Protein AF-A0A2T2TRX6-F1 (afdb_monomer)

Nearest PDB structures (foldseek):
  2g8s-assembly2_B  TM=8.940E-01  e=2.082E-10  Escherichia coli K-12
  7cdy-assembly1_A  TM=8.853E-01  e=1.440E-10  Serratia sp. FS14
  7cgz-assembly1_B  TM=8.695E-01  e=1.315E-09  Serratia sp. FS14
  7cdy-assembly2_B  TM=8.456E-01  e=1.631E-08  Serratia sp. FS14
  7cgz-assembly1_A  TM=8.032E-01  e=1.792E-05  Serratia sp. FS14

Sequence (125 aa):
MTDRPRRLLAGALWVAEFGPLGGDELNQPEAGRNYGWPVVSWGQDYDGENIPDPPTHPRLADAAIHWTLVVSPSGMTFYTGDRFPEWQGSVLISSLSDQVLVRVPIDGEDATEQERIPMEEEQSR

Mean predicted aligned error: 6.15 Å

Solvent-accessible surface area (backbone atoms only — not comparable to full-atom values): 7474 Å² total; per-residue (Å²): 135,83,83,69,75,77,73,73,75,84,77,73,59,70,47,66,41,71,38,68,55,14,18,18,33,37,34,68,76,56,93,95,65,48,70,38,74,86,74,22,34,70,20,34,45,87,88,67,51,85,43,48,47,52,85,82,44,80,86,42,48,78,61,41,34,70,30,70,66,65,44,47,51,65,61,69,45,73,41,80,60,81,88,49,67,89,45,56,54,15,38,39,32,36,21,67,75,74,46,22,40,37,34,28,48,53,58,88,75,45,45,48,86,73,50,77,43,69,72,61,79,83,74,85,126

Structure (mmCIF, N/CA/C/O backbone):
data_AF-A0A2T2TRX6-F1
#
_entry.id   AF-A0A2T2TRX6-F1
#
loop_
_atom_site.group_PDB
_atom_site.id
_atom_site.type_symbol
_atom_site.label_atom_id
_atom_site.label_alt_id
_atom_site.label_comp_id
_atom_site.label_asym_id
_atom_site.label_entity_id
_atom_site.label_seq_id
_atom_site.pdbx_PDB_ins_code
_atom_site.Cartn_x
_atom_site.Cartn_y
_atom_site.Cartn_z
_atom_site.occupancy
_atom_site.B_iso_or_equiv
_atom_site.auth_seq_id
_atom_site.auth_comp_id
_atom_site.auth_asym_id
_atom_site.auth_atom_id
_atom_site.pdbx_PDB_model_num
ATOM 1 N N . MET A 1 1 ? -29.103 17.106 0.693 1.00 38.81 1 MET A N 1
ATOM 2 C CA . MET A 1 1 ? -27.682 16.717 0.762 1.00 38.81 1 MET A CA 1
ATOM 3 C C . MET A 1 1 ? -27.687 15.210 0.922 1.00 38.81 1 MET A C 1
ATOM 5 O O . MET A 1 1 ? -28.028 14.723 1.986 1.00 38.81 1 MET A O 1
ATOM 9 N N . THR A 1 2 ? -27.605 14.494 -0.196 1.00 36.66 2 THR A N 1
ATOM 10 C CA . THR A 1 2 ? -27.903 13.058 -0.279 1.00 36.66 2 THR A CA 1
ATOM 11 C C . THR A 1 2 ? -26.780 12.246 0.342 1.00 36.66 2 THR A C 1
ATOM 13 O O . THR A 1 2 ? -25.668 12.248 -0.182 1.00 36.66 2 THR A O 1
ATOM 16 N N . ASP A 1 3 ? -27.111 11.556 1.428 1.00 41.94 3 ASP A N 1
ATOM 17 C CA . ASP A 1 3 ? -26.366 10.432 1.980 1.00 41.94 3 ASP A CA 1
ATOM 18 C C . ASP A 1 3 ? -26.280 9.353 0.890 1.00 41.94 3 ASP A C 1
ATOM 20 O O . ASP A 1 3 ? -27.259 8.663 0.592 1.00 41.94 3 ASP A O 1
ATOM 24 N N . ARG A 1 4 ? -25.149 9.297 0.174 1.00 43.81 4 ARG A N 1
ATOM 25 C CA . ARG A 1 4 ? -24.849 8.116 -0.634 1.00 43.81 4 ARG A CA 1
ATOM 26 C C . ARG A 1 4 ? -24.504 7.034 0.381 1.00 43.81 4 ARG A C 1
ATOM 28 O O . ARG A 1 4 ? -23.596 7.275 1.173 1.00 43.81 4 ARG A O 1
ATOM 35 N N . PRO A 1 5 ? -25.182 5.875 0.381 1.00 40.31 5 PRO A N 1
ATOM 36 C CA . PRO A 1 5 ? -24.806 4.805 1.286 1.00 40.31 5 PRO A CA 1
ATOM 37 C C . PRO A 1 5 ? -23.327 4.514 1.045 1.00 40.31 5 PRO A C 1
ATOM 39 O O . PRO A 1 5 ? -22.957 4.186 -0.086 1.00 40.31 5 PRO A O 1
ATOM 42 N N . ARG A 1 6 ? -22.488 4.688 2.081 1.00 50.84 6 ARG A N 1
ATOM 43 C CA . ARG A 1 6 ? -21.117 4.167 2.081 1.00 50.84 6 ARG A CA 1
ATOM 44 C C . ARG A 1 6 ? -21.250 2.735 1.610 1.00 50.84 6 ARG A C 1
ATOM 46 O O . ARG A 1 6 ? -21.899 1.926 2.277 1.00 50.84 6 ARG A O 1
ATOM 53 N N . ARG A 1 7 ? -20.744 2.450 0.414 1.00 48.59 7 ARG A N 1
ATOM 54 C CA . ARG A 1 7 ? -20.731 1.107 -0.141 1.00 48.59 7 ARG A CA 1
ATOM 55 C C . ARG A 1 7 ? -19.736 0.346 0.721 1.00 48.59 7 ARG A C 1
ATOM 57 O O . ARG A 1 7 ? -18.563 0.277 0.395 1.00 48.59 7 ARG A O 1
ATOM 64 N N . LEU A 1 8 ? -20.191 -0.123 1.881 1.00 49.03 8 LEU A N 1
ATOM 65 C CA . LEU A 1 8 ? -19.450 -1.031 2.735 1.00 49.03 8 LEU A CA 1
ATOM 66 C C . LEU A 1 8 ? -19.052 -2.201 1.838 1.00 49.03 8 LEU A C 1
ATOM 68 O O . LEU A 1 8 ? -19.939 -2.952 1.449 1.00 49.03 8 LEU A O 1
ATOM 72 N N . LEU A 1 9 ? -17.784 -2.231 1.410 1.00 54.03 9 LEU A N 1
ATOM 73 C CA . LEU A 1 9 ? -16.845 -3.350 1.224 1.00 54.03 9 LEU A CA 1
ATOM 74 C C . LEU A 1 9 ? -17.394 -4.761 0.912 1.00 54.03 9 LEU A C 1
ATOM 76 O O . LEU A 1 9 ? -16.721 -5.754 1.173 1.00 54.03 9 LEU A O 1
ATOM 80 N N . ALA A 1 10 ? -18.600 -4.912 0.375 1.00 62.56 10 ALA A N 1
ATOM 81 C CA . ALA A 1 10 ? -19.257 -6.201 0.235 1.00 62.56 10 ALA A CA 1
ATOM 82 C C . ALA A 1 10 ? -18.665 -6.956 -0.962 1.00 62.56 10 ALA A C 1
ATOM 84 O O . ALA A 1 10 ? -19.218 -6.944 -2.060 1.00 62.56 10 ALA A O 1
ATOM 85 N N . GLY A 1 11 ? -17.521 -7.603 -0.725 1.00 76.50 11 GLY A N 1
ATOM 86 C CA . GLY A 1 11 ? -16.945 -8.641 -1.578 1.00 76.50 11 GLY A CA 1
ATOM 87 C C . GLY A 1 11 ? -15.790 -8.230 -2.491 1.00 76.50 11 GLY A C 1
ATOM 88 O O . GLY A 1 11 ? -15.391 -9.049 -3.314 1.00 76.50 11 GLY A O 1
ATOM 89 N N . ALA A 1 12 ? -15.247 -7.014 -2.381 1.00 87.38 12 ALA A N 1
ATOM 90 C CA . ALA A 1 12 ? -14.053 -6.645 -3.145 1.00 87.38 12 ALA A CA 1
ATOM 91 C C . ALA A 1 12 ? -12.803 -7.319 -2.555 1.00 87.38 12 ALA A C 1
ATOM 93 O O . ALA A 1 12 ? -12.585 -7.278 -1.342 1.00 87.38 12 ALA A O 1
ATOM 94 N N . LEU A 1 13 ? -11.988 -7.934 -3.415 1.00 93.12 13 LEU A N 1
ATOM 95 C CA . LEU A 1 13 ? -10.662 -8.417 -3.043 1.00 93.12 13 LEU A CA 1
ATOM 96 C C . LEU A 1 13 ? -9.707 -7.225 -2.987 1.00 93.12 13 LEU A C 1
ATOM 98 O O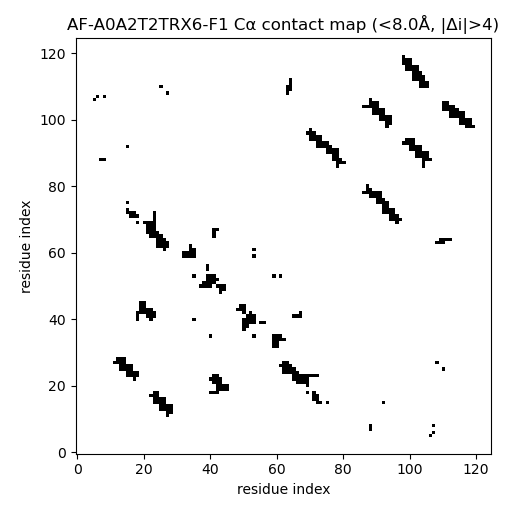 . LEU A 1 13 ? -9.700 -6.399 -3.894 1.00 93.12 13 LEU A O 1
ATOM 102 N N . TRP A 1 14 ? -8.894 -7.189 -1.941 1.00 96.06 14 TRP A N 1
ATOM 103 C CA . TRP A 1 14 ? -7.775 -6.271 -1.786 1.00 96.06 14 TRP A CA 1
ATOM 104 C C . TRP A 1 14 ? -6.505 -7.090 -1.585 1.00 96.06 14 TRP A C 1
ATOM 106 O O . TRP A 1 14 ? -6.568 -8.184 -1.015 1.00 96.06 14 TRP A O 1
ATOM 116 N N . VAL A 1 15 ? -5.372 -6.583 -2.055 1.00 97.00 15 VAL A N 1
ATOM 117 C CA . VAL A 1 15 ? -4.064 -7.236 -1.944 1.00 97.00 15 VAL A CA 1
ATOM 118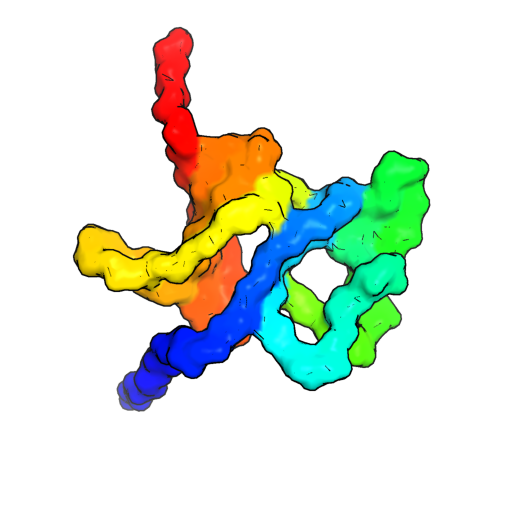 C C . VAL A 1 15 ? -3.017 -6.175 -1.651 1.00 97.00 15 VAL A C 1
ATOM 120 O O . VAL A 1 15 ? -2.953 -5.181 -2.364 1.00 97.00 15 VAL A O 1
ATOM 123 N N . ALA A 1 16 ? -2.205 -6.394 -0.621 1.00 97.38 16 ALA A N 1
ATOM 124 C CA . ALA A 1 16 ? -0.976 -5.641 -0.420 1.00 97.38 16 ALA A CA 1
ATOM 125 C C . ALA A 1 16 ? 0.200 -6.452 -0.981 1.00 97.38 16 ALA A C 1
ATOM 127 O O . ALA A 1 16 ? 0.266 -7.664 -0.754 1.00 97.38 16 ALA A O 1
ATOM 128 N N . GLU A 1 17 ? 1.104 -5.805 -1.708 1.00 96.88 17 GLU A N 1
ATOM 129 C CA . GLU A 1 17 ? 2.252 -6.452 -2.343 1.00 96.88 17 GLU A CA 1
ATOM 130 C C . GLU A 1 17 ? 3.570 -5.741 -2.043 1.00 96.88 17 GLU A C 1
ATOM 132 O O . GLU A 1 17 ? 3.617 -4.532 -1.813 1.00 96.88 17 GLU A O 1
ATOM 137 N N . PHE A 1 18 ? 4.637 -6.539 -2.022 1.00 95.94 18 PHE A N 1
ATOM 138 C CA . PHE A 1 18 ? 6.004 -6.054 -1.920 1.00 95.94 18 PHE A CA 1
ATOM 139 C C . PHE A 1 18 ? 6.473 -5.525 -3.271 1.00 95.94 18 PHE A C 1
ATOM 141 O O . PHE A 1 18 ? 6.455 -6.262 -4.258 1.00 95.94 18 PHE A O 1
ATOM 148 N N . GLY A 1 19 ? 6.977 -4.299 -3.273 1.00 94.69 19 GLY A N 1
ATOM 149 C CA . GLY A 1 19 ? 7.796 -3.771 -4.348 1.00 94.69 19 GLY A CA 1
ATOM 150 C C . GLY A 1 19 ? 9.264 -4.205 -4.221 1.00 94.69 19 GLY A C 1
ATOM 151 O O . GLY A 1 19 ? 9.636 -4.937 -3.297 1.00 94.69 19 GLY A O 1
ATOM 152 N N . PRO A 1 20 ? 10.121 -3.776 -5.163 1.00 93.62 20 PRO A N 1
ATOM 153 C CA . PRO A 1 20 ? 11.565 -3.986 -5.105 1.00 93.62 20 PRO A CA 1
ATOM 154 C C . PRO A 1 20 ? 12.237 -3.041 -4.073 1.00 93.62 20 PRO A C 1
ATOM 156 O O . PRO A 1 20 ? 11.996 -3.153 -2.868 1.00 93.62 20 PRO A O 1
ATOM 159 N N . LEU A 1 21 ? 13.124 -2.120 -4.477 1.00 92.56 21 LEU A N 1
ATOM 160 C CA . LEU A 1 21 ? 13.583 -1.037 -3.596 1.00 92.56 21 LEU A CA 1
ATOM 161 C C . LEU A 1 21 ? 12.510 0.057 -3.530 1.00 92.56 21 LEU A C 1
ATOM 163 O O . LEU A 1 21 ? 12.497 0.982 -4.347 1.00 92.56 21 LEU A O 1
ATOM 167 N N . GLY A 1 22 ? 11.617 -0.063 -2.545 1.00 93.06 22 GLY A N 1
ATOM 168 C CA . GLY A 1 22 ? 10.396 0.743 -2.468 1.00 93.06 22 GLY A CA 1
ATOM 169 C C . GLY A 1 22 ? 9.328 0.229 -3.432 1.00 93.06 22 GLY A C 1
ATOM 170 O O . GLY A 1 22 ? 9.484 -0.830 -4.034 1.00 93.06 22 GLY A O 1
ATOM 171 N N . GLY A 1 23 ? 8.248 0.990 -3.591 1.00 95.75 23 GLY A N 1
ATOM 172 C CA . GLY A 1 23 ? 7.172 0.651 -4.520 1.00 95.75 23 GLY A CA 1
ATOM 173 C C . GLY A 1 23 ? 6.251 -0.457 -4.025 1.00 95.75 23 GLY A C 1
ATOM 174 O O . GLY A 1 23 ? 5.696 -1.169 -4.848 1.00 95.75 23 GLY A O 1
ATOM 175 N N . ASP A 1 24 ? 6.105 -0.625 -2.707 1.00 97.56 24 ASP A N 1
ATOM 176 C CA . ASP A 1 24 ? 5.033 -1.471 -2.178 1.00 97.56 24 ASP A CA 1
ATOM 177 C C . ASP A 1 24 ? 3.684 -0.886 -2.590 1.00 97.56 24 ASP A C 1
ATOM 179 O O . ASP A 1 24 ? 3.539 0.338 -2.679 1.00 97.56 24 ASP A O 1
ATOM 183 N N . GLU A 1 25 ? 2.685 -1.737 -2.791 1.00 97.94 25 GLU A N 1
ATOM 184 C CA . GLU A 1 25 ? 1.379 -1.315 -3.295 1.00 97.94 25 GLU A CA 1
ATOM 185 C C . GLU A 1 25 ? 0.235 -1.936 -2.497 1.00 97.94 25 GLU A C 1
ATOM 187 O O . GLU A 1 25 ? 0.340 -3.034 -1.944 1.00 97.94 25 GLU A O 1
ATOM 192 N N . LEU A 1 26 ? -0.888 -1.222 -2.450 1.00 97.75 26 LEU A N 1
ATOM 193 C CA . LEU A 1 26 ? -2.189 -1.778 -2.114 1.00 97.75 26 LEU A CA 1
ATOM 194 C C . LEU A 1 26 ? -3.079 -1.675 -3.349 1.00 97.75 26 LEU A C 1
ATOM 196 O O . LEU A 1 26 ? -3.347 -0.592 -3.871 1.00 97.75 26 LEU A O 1
ATOM 200 N N . ASN A 1 27 ? -3.565 -2.832 -3.772 1.00 97.31 27 ASN A N 1
ATOM 201 C CA . ASN A 1 27 ? -4.296 -3.037 -5.005 1.00 97.31 27 ASN A CA 1
ATOM 202 C C . ASN A 1 27 ? -5.712 -3.544 -4.718 1.00 97.31 27 ASN A C 1
ATOM 204 O O . ASN A 1 27 ? -5.921 -4.401 -3.854 1.00 97.31 27 ASN A O 1
ATOM 208 N N . GLN A 1 28 ? -6.684 -3.069 -5.500 1.00 95.69 28 GLN A N 1
ATOM 209 C CA . GLN A 1 28 ? -8.007 -3.682 -5.62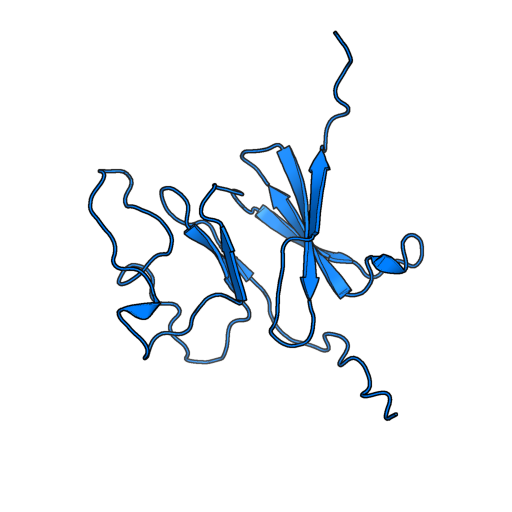0 1.00 95.69 28 GLN A CA 1
ATOM 210 C C . GLN A 1 28 ? -8.065 -4.451 -6.953 1.00 95.69 28 GLN A C 1
ATOM 212 O O . GLN A 1 28 ? -8.481 -3.883 -7.966 1.00 95.69 28 GLN A O 1
ATOM 217 N N . PRO A 1 29 ? -7.601 -5.717 -7.005 1.00 95.06 29 PRO A N 1
ATOM 218 C CA . PRO A 1 29 ? -7.499 -6.474 -8.246 1.00 95.06 29 PRO A CA 1
ATOM 219 C C . PRO A 1 29 ? -8.839 -6.654 -8.962 1.00 95.06 29 PRO A C 1
ATOM 221 O O . PRO A 1 29 ? -9.820 -7.155 -8.407 1.00 95.06 29 PRO A O 1
ATOM 224 N N . GLU A 1 30 ? -8.831 -6.336 -10.250 1.00 94.19 30 GLU A N 1
ATOM 225 C CA . GLU A 1 30 ? -9.933 -6.568 -11.176 1.00 94.19 30 GLU A CA 1
ATOM 226 C C . GLU A 1 30 ? -9.648 -7.755 -12.109 1.00 94.19 30 GLU A C 1
ATOM 228 O O . GLU A 1 30 ? -8.526 -7.976 -12.575 1.00 94.19 30 GLU A O 1
ATOM 233 N N . ALA A 1 31 ? -10.691 -8.520 -12.436 1.00 95.50 31 ALA A N 1
ATOM 234 C CA . ALA A 1 31 ? -10.559 -9.703 -13.280 1.00 95.50 31 ALA A CA 1
ATOM 235 C C . ALA A 1 31 ? -9.978 -9.362 -14.668 1.00 95.50 31 ALA A C 1
ATOM 237 O O . ALA A 1 31 ? -10.540 -8.568 -15.420 1.00 95.50 31 ALA A O 1
ATOM 238 N N . GLY A 1 32 ? -8.864 -10.011 -15.025 1.00 96.88 32 GLY A N 1
ATOM 239 C CA . GLY A 1 32 ? -8.216 -9.869 -16.334 1.00 96.88 32 GLY A CA 1
ATOM 240 C C . GLY A 1 32 ? -7.369 -8.605 -16.513 1.00 96.88 32 GLY A C 1
ATOM 241 O O . GLY A 1 32 ? -6.842 -8.391 -17.606 1.00 96.88 32 GLY A O 1
ATOM 242 N N . ARG A 1 33 ? -7.219 -7.773 -15.475 1.00 97.62 33 ARG A N 1
ATOM 243 C CA . ARG A 1 33 ? -6.337 -6.599 -15.499 1.00 97.62 33 ARG A CA 1
ATOM 244 C C . ARG A 1 33 ? -4.891 -6.998 -15.182 1.00 97.62 33 ARG A C 1
ATOM 246 O O . ARG A 1 33 ? -4.641 -8.004 -14.525 1.00 97.62 33 ARG A O 1
ATOM 253 N N . ASN A 1 34 ? -3.945 -6.218 -15.702 1.00 98.12 34 ASN A N 1
ATOM 254 C CA . ASN A 1 34 ? -2.508 -6.406 -15.501 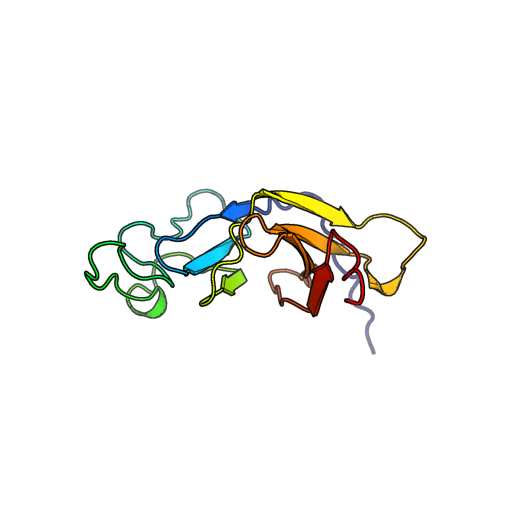1.00 98.12 34 ASN A CA 1
ATOM 255 C C . ASN A 1 34 ? -1.951 -5.187 -14.753 1.00 98.12 34 ASN A C 1
ATOM 257 O O . ASN A 1 34 ? -2.036 -4.084 -15.292 1.00 98.12 34 ASN A O 1
ATOM 261 N N . TYR A 1 35 ? -1.401 -5.411 -13.558 1.00 97.88 35 TYR A N 1
ATOM 262 C CA . TYR A 1 35 ? -0.849 -4.390 -12.651 1.00 97.88 35 TYR A CA 1
ATOM 263 C C . TYR A 1 35 ? 0.630 -4.080 -12.923 1.00 97.88 35 TYR A C 1
ATOM 265 O O . TYR A 1 35 ? 1.219 -3.196 -12.326 1.00 97.88 35 TYR A O 1
ATOM 273 N N . GLY A 1 36 ? 1.221 -4.748 -13.914 1.00 97.81 36 GLY A N 1
ATOM 274 C CA . GLY A 1 36 ? 2.359 -4.207 -14.640 1.00 97.81 36 GLY A CA 1
ATOM 275 C C . GLY A 1 36 ? 3.725 -4.766 -14.283 1.00 97.81 36 GLY A C 1
ATOM 276 O O . GLY A 1 36 ? 4.583 -4.757 -15.164 1.00 97.81 36 GLY A O 1
ATOM 277 N N . TRP A 1 37 ? 3.931 -5.329 -13.093 1.00 96.81 37 TRP A N 1
ATOM 278 C CA . TRP A 1 37 ? 5.207 -5.964 -12.749 1.00 96.81 37 TRP A CA 1
ATOM 279 C C . TRP A 1 37 ? 5.610 -7.069 -13.759 1.00 96.81 37 TRP A C 1
ATOM 281 O O . TRP A 1 37 ? 4.764 -7.892 -14.133 1.00 96.81 37 TRP A O 1
ATOM 291 N N . PRO A 1 38 ? 6.883 -7.152 -14.211 1.00 95.50 38 PRO A N 1
ATOM 292 C CA . PRO A 1 38 ? 8.017 -6.257 -13.930 1.00 95.50 38 PRO A CA 1
ATOM 293 C C . PRO A 1 38 ? 8.222 -5.145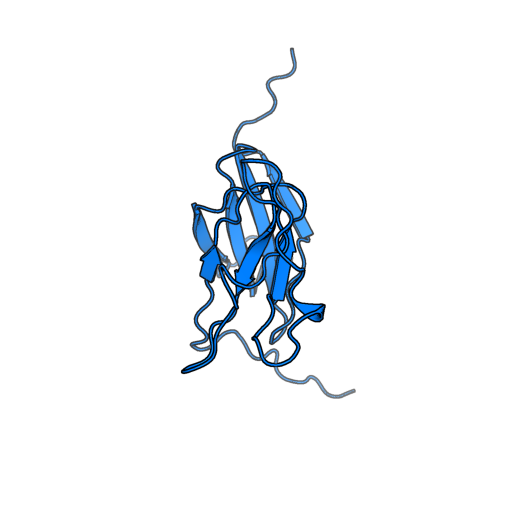 -14.980 1.00 95.50 38 PRO A C 1
ATOM 295 O O . PRO A 1 38 ? 9.286 -4.542 -15.043 1.00 95.50 38 PRO A O 1
ATOM 298 N N . VAL A 1 39 ? 7.252 -4.898 -15.866 1.00 97.19 39 VAL A N 1
ATOM 299 C CA . VAL A 1 39 ? 7.356 -3.875 -16.927 1.00 97.19 39 VAL A CA 1
ATOM 300 C C . VAL A 1 39 ? 7.327 -2.458 -16.351 1.00 97.19 39 VAL A C 1
ATOM 302 O O . VAL A 1 39 ? 7.983 -1.570 -16.894 1.00 97.19 39 VAL A O 1
ATOM 305 N N . VAL A 1 40 ? 6.569 -2.258 -15.271 1.00 97.50 40 VAL A N 1
ATOM 306 C CA . VAL A 1 40 ? 6.536 -1.023 -14.478 1.00 97.50 40 VAL A CA 1
ATOM 307 C C . VAL A 1 40 ? 6.596 -1.338 -12.987 1.00 97.50 40 VAL A C 1
ATOM 309 O O . VAL A 1 40 ? 6.230 -2.441 -12.578 1.00 97.50 40 VAL A O 1
ATOM 312 N N . SER A 1 41 ? 7.060 -0.373 -12.196 1.00 96.75 41 SER A N 1
ATOM 313 C CA . SER A 1 41 ? 7.076 -0.417 -10.732 1.00 96.75 41 SER A CA 1
ATOM 314 C C . SER A 1 41 ? 7.149 1.003 -10.176 1.00 96.75 41 SER A C 1
ATOM 316 O O . SER A 1 41 ? 7.760 1.870 -10.796 1.00 96.75 41 SER A O 1
ATOM 318 N N . TRP A 1 42 ? 6.569 1.239 -8.999 1.00 95.81 42 TRP A N 1
ATOM 319 C CA . TRP A 1 42 ? 6.806 2.462 -8.220 1.00 95.81 42 TRP A CA 1
ATOM 320 C C . TRP A 1 42 ? 8.137 2.439 -7.439 1.00 95.81 42 TRP A C 1
ATOM 322 O O . TRP A 1 42 ? 8.469 3.404 -6.745 1.00 95.81 42 TRP A O 1
ATOM 332 N N . GLY A 1 43 ? 8.880 1.330 -7.511 1.00 94.19 43 GLY A N 1
ATOM 333 C CA . GLY A 1 43 ? 10.193 1.129 -6.899 1.00 94.19 43 GLY A CA 1
ATOM 334 C C . GLY A 1 43 ? 11.317 0.979 -7.927 1.00 94.19 43 GLY A C 1
ATOM 335 O O . GLY A 1 43 ? 11.091 0.936 -9.134 1.00 94.19 43 GLY A O 1
ATOM 336 N N . GLN A 1 44 ? 12.552 0.874 -7.437 1.00 92.81 44 GLN A N 1
ATOM 337 C CA . GLN A 1 44 ? 13.752 0.661 -8.264 1.00 92.81 44 GLN A CA 1
ATOM 338 C C . GLN A 1 44 ? 14.240 -0.786 -8.169 1.00 92.81 44 GLN A C 1
ATOM 340 O O . GLN A 1 44 ? 14.025 -1.432 -7.143 1.00 92.81 44 GLN A O 1
ATOM 345 N N . ASP A 1 45 ? 14.921 -1.293 -9.201 1.00 93.00 45 ASP A N 1
ATOM 346 C CA . ASP A 1 45 ? 15.562 -2.608 -9.113 1.00 93.00 45 ASP A CA 1
ATOM 347 C C . ASP A 1 45 ? 16.688 -2.591 -8.058 1.00 93.00 45 ASP A C 1
ATOM 349 O O . ASP A 1 45 ? 17.307 -1.557 -7.788 1.00 93.00 45 ASP A O 1
ATOM 353 N N . TYR A 1 46 ? 16.955 -3.739 -7.437 1.00 90.50 46 TYR A N 1
ATOM 354 C CA . TYR A 1 46 ? 17.965 -3.892 -6.391 1.00 90.50 46 TYR A CA 1
ATOM 355 C C . TYR A 1 46 ? 19.397 -3.687 -6.896 1.00 90.50 46 TYR A C 1
ATOM 357 O O . TYR A 1 46 ? 20.279 -3.366 -6.097 1.00 90.50 46 TYR A O 1
ATOM 365 N N . ASP A 1 47 ? 19.646 -3.865 -8.193 1.00 93.31 47 ASP A N 1
ATOM 366 C CA . ASP A 1 47 ? 20.932 -3.551 -8.825 1.00 93.31 47 ASP A CA 1
ATOM 367 C C . ASP A 1 47 ? 21.067 -2.075 -9.251 1.00 93.31 47 ASP A C 1
ATOM 369 O O . ASP A 1 47 ? 22.138 -1.650 -9.697 1.00 93.31 47 ASP A O 1
ATOM 373 N N . GLY A 1 48 ? 20.019 -1.274 -9.037 1.00 87.88 48 GLY A N 1
ATOM 374 C CA . GLY A 1 48 ? 19.955 0.140 -9.387 1.00 87.88 48 GLY A CA 1
ATOM 375 C C . GLY A 1 48 ? 19.515 0.409 -10.826 1.00 87.88 48 GLY A C 1
ATOM 376 O O . GLY A 1 48 ? 19.517 1.572 -11.240 1.00 87.88 48 GLY A O 1
ATOM 377 N N . GLU A 1 49 ? 19.142 -0.616 -11.601 1.00 91.06 49 GLU A N 1
ATOM 378 C CA . GLU A 1 49 ? 18.495 -0.405 -12.891 1.00 91.06 49 GLU A CA 1
ATOM 379 C C . GLU A 1 49 ? 17.123 0.266 -12.713 1.00 91.06 49 GLU A C 1
ATOM 381 O O . GLU A 1 49 ? 16.346 -0.010 -11.793 1.00 91.06 49 GLU A O 1
ATOM 386 N N . ASN A 1 50 ? 16.826 1.210 -13.608 1.00 89.56 50 ASN A N 1
ATOM 387 C CA . ASN A 1 50 ? 15.579 1.956 -13.556 1.00 89.56 50 ASN A CA 1
ATOM 388 C C . ASN A 1 50 ? 14.434 1.136 -14.157 1.00 89.56 50 ASN A C 1
ATOM 390 O O . A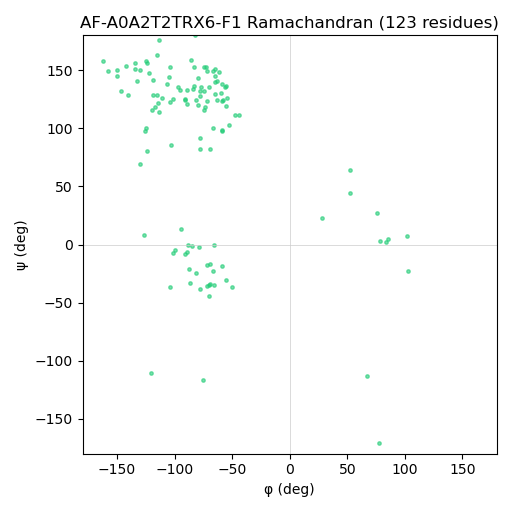SN A 1 50 ? 14.423 0.881 -15.364 1.00 89.56 50 ASN A O 1
ATOM 394 N N . ILE A 1 51 ? 13.410 0.867 -13.354 1.00 95.19 51 ILE A N 1
ATOM 395 C CA . ILE A 1 51 ? 12.120 0.365 -13.826 1.00 95.19 51 ILE A CA 1
ATOM 396 C C . ILE A 1 51 ? 11.233 1.582 -14.154 1.00 95.19 51 ILE A C 1
ATOM 398 O O . ILE A 1 51 ? 11.216 2.537 -13.382 1.00 95.19 51 ILE A O 1
ATOM 402 N N . PRO A 1 52 ? 10.546 1.639 -15.310 1.00 97.00 52 PRO A N 1
ATOM 403 C CA . PRO A 1 52 ? 9.646 2.752 -15.615 1.00 97.00 52 PRO A CA 1
ATOM 404 C C . PRO A 1 52 ? 8.462 2.847 -14.637 1.00 97.00 52 PRO A C 1
ATOM 406 O O . PRO A 1 52 ? 7.838 1.833 -14.332 1.00 97.00 52 PRO A O 1
ATOM 409 N N . ASP A 1 53 ? 8.079 4.065 -14.245 1.00 96.50 53 ASP A N 1
ATOM 410 C CA . ASP A 1 53 ? 6.895 4.276 -13.398 1.00 96.50 53 ASP A CA 1
ATOM 411 C C . ASP A 1 53 ? 5.591 3.906 -14.142 1.00 96.50 53 ASP A C 1
ATOM 413 O O . ASP A 1 53 ? 5.499 4.126 -15.362 1.00 96.50 53 ASP A O 1
ATOM 417 N N . PRO A 1 54 ? 4.530 3.443 -13.451 1.00 96.88 54 PRO A N 1
ATOM 418 C CA . PRO A 1 54 ? 3.250 3.071 -14.067 1.00 96.88 54 PRO A CA 1
ATOM 419 C C . PRO A 1 54 ? 2.620 4.103 -15.024 1.00 96.88 54 PRO A C 1
ATOM 421 O O . PRO A 1 54 ? 2.139 3.688 -16.087 1.00 96.88 54 PRO A O 1
ATOM 424 N N . PRO A 1 55 ? 2.700 5.436 -14.795 1.00 96.75 55 PRO A N 1
ATOM 425 C CA . PRO A 1 55 ? 2.187 6.438 -15.737 1.00 96.75 55 PRO A CA 1
ATOM 426 C C . PRO A 1 55 ? 2.806 6.382 -17.143 1.00 96.75 55 PRO A C 1
ATOM 428 O O . PRO A 1 55 ? 2.223 6.897 -18.099 1.00 96.75 55 PRO A O 1
ATOM 431 N N . THR A 1 56 ? 3.969 5.740 -17.306 1.00 97.50 56 THR A N 1
ATOM 432 C CA . THR A 1 56 ? 4.594 5.511 -18.620 1.00 97.50 56 THR A CA 1
ATOM 433 C C . THR A 1 56 ? 3.852 4.466 -19.466 1.00 97.50 56 THR A C 1
ATOM 435 O O . THR A 1 56 ? 4.014 4.433 -20.688 1.00 97.50 56 THR A O 1
ATOM 438 N N . HIS A 1 57 ? 2.992 3.647 -18.848 1.00 97.81 57 HIS A N 1
ATOM 439 C CA . HIS A 1 57 ? 2.239 2.566 -19.482 1.00 97.81 57 HIS A CA 1
ATOM 440 C C . HIS A 1 57 ? 0.738 2.634 -19.129 1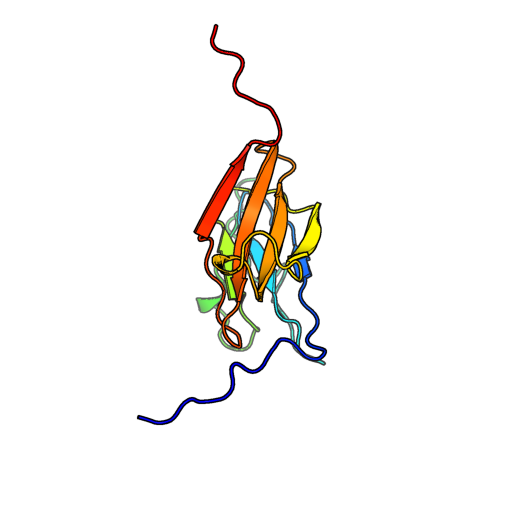.00 97.81 57 HIS A C 1
ATOM 442 O O . HIS A 1 57 ? 0.203 1.718 -18.504 1.00 97.81 57 HIS A O 1
ATOM 448 N N . PRO A 1 58 ? -0.014 3.634 -19.630 1.00 96.12 58 PRO A N 1
ATOM 449 C CA . PRO A 1 58 ? -1.392 3.936 -19.201 1.00 96.12 58 PRO A CA 1
ATOM 450 C C . PRO A 1 58 ? -2.449 2.859 -19.523 1.00 96.12 58 PRO A C 1
ATOM 452 O O . PRO A 1 58 ? -3.633 3.042 -19.257 1.00 96.12 58 PRO A O 1
ATOM 455 N N . ARG A 1 59 ? -2.058 1.748 -20.163 1.00 96.88 59 ARG A N 1
ATOM 456 C CA . ARG A 1 59 ? -2.939 0.588 -20.395 1.00 96.88 59 ARG A CA 1
ATOM 457 C C . ARG A 1 59 ? -2.917 -0.412 -19.239 1.00 96.88 59 ARG A C 1
ATOM 459 O O . ARG A 1 59 ? -3.833 -1.232 -19.157 1.00 96.88 59 ARG A O 1
ATOM 466 N N . LEU A 1 60 ? -1.870 -0.378 -18.418 1.00 97.94 60 LEU A N 1
ATOM 467 C CA . LEU A 1 60 ? -1.751 -1.185 -17.210 1.00 97.94 60 LEU A CA 1
ATOM 468 C C . LEU A 1 60 ? -2.674 -0.605 -16.130 1.00 97.94 60 LEU A C 1
ATOM 470 O O . LEU A 1 60 ? -3.061 0.563 -16.196 1.00 97.94 60 LEU A O 1
ATOM 474 N N . ALA A 1 61 ? -3.119 -1.455 -15.211 1.00 97.31 61 ALA A N 1
ATOM 475 C CA . ALA A 1 61 ? -3.783 -0.997 -14.000 1.00 97.31 61 ALA A CA 1
ATOM 476 C C . ALA A 1 61 ? -2.744 -0.371 -13.062 1.00 97.31 61 ALA A C 1
ATOM 478 O O . ALA A 1 61 ? -1.571 -0.730 -13.136 1.00 97.31 61 ALA A O 1
ATOM 479 N N . ASP A 1 62 ? -3.191 0.559 -12.227 1.00 95.94 62 ASP A N 1
ATOM 480 C CA . ASP A 1 62 ? -2.355 1.244 -11.243 1.00 95.94 62 ASP A CA 1
ATOM 481 C C . ASP A 1 62 ? -2.822 0.883 -9.830 1.00 95.94 62 ASP A C 1
ATOM 483 O O . ASP A 1 62 ? -3.942 0.386 -9.645 1.00 95.94 62 ASP A O 1
ATOM 487 N N . ALA A 1 63 ? -1.960 1.144 -8.855 1.00 96.44 63 ALA A N 1
ATOM 488 C CA . ALA A 1 63 ? -2.237 0.911 -7.452 1.00 96.44 63 ALA A CA 1
ATOM 489 C C . ALA A 1 63 ? -3.241 1.915 -6.884 1.00 96.44 63 ALA A C 1
ATOM 491 O O . ALA A 1 63 ? -3.280 3.079 -7.280 1.00 96.44 63 ALA A O 1
ATOM 492 N N . ALA A 1 64 ? -4.031 1.476 -5.900 1.00 96.25 64 ALA A N 1
ATOM 493 C CA . ALA A 1 64 ? -4.902 2.381 -5.147 1.00 96.25 64 ALA A CA 1
ATOM 494 C C . ALA A 1 64 ? -4.075 3.307 -4.239 1.00 96.25 64 ALA A C 1
ATOM 496 O O . ALA A 1 64 ? -4.411 4.471 -4.035 1.00 96.25 64 ALA A O 1
ATOM 497 N N . ILE A 1 65 ? -2.972 2.780 -3.703 1.00 96.88 65 ILE A N 1
ATOM 498 C CA . ILE A 1 65 ? -1.899 3.535 -3.058 1.00 96.88 65 ILE A CA 1
ATOM 499 C C . ILE A 1 65 ? -0.587 2.777 -3.256 1.00 96.88 65 ILE A C 1
ATOM 501 O O . ILE A 1 65 ? -0.565 1.547 -3.226 1.00 96.88 65 ILE A O 1
ATOM 505 N N . HIS A 1 66 ? 0.500 3.524 -3.420 1.00 96.69 66 HIS A N 1
ATOM 506 C CA . HIS A 1 66 ? 1.856 2.997 -3.429 1.00 96.69 66 HIS A CA 1
ATOM 507 C C . HIS A 1 66 ? 2.712 3.705 -2.375 1.00 96.69 66 HIS A C 1
ATOM 509 O O . HIS A 1 66 ? 2.448 4.851 -1.993 1.00 96.69 66 HIS A O 1
ATOM 515 N N . TRP A 1 67 ? 3.774 3.041 -1.929 1.00 95.56 67 TRP A N 1
ATOM 516 C CA . TRP A 1 67 ? 4.716 3.586 -0.962 1.00 95.56 67 TRP A CA 1
ATOM 517 C C . TRP A 1 67 ? 6.120 3.662 -1.543 1.00 95.56 67 TRP A C 1
ATOM 519 O O . TRP A 1 67 ? 6.763 2.654 -1.823 1.00 95.56 67 TRP A O 1
ATOM 529 N N . THR A 1 68 ? 6.639 4.884 -1.680 1.00 85.25 68 THR A N 1
ATOM 530 C CA . THR A 1 68 ? 8.035 5.101 -2.091 1.00 85.25 68 THR A CA 1
ATOM 531 C C . THR A 1 68 ? 9.020 4.591 -1.036 1.00 85.25 68 THR A C 1
ATOM 533 O O . THR A 1 68 ? 10.081 4.079 -1.380 1.00 85.25 68 THR A O 1
ATOM 536 N N . LEU A 1 69 ? 8.674 4.708 0.251 1.00 81.38 69 LEU A N 1
ATOM 537 C CA . LEU A 1 69 ? 9.420 4.085 1.345 1.00 81.38 69 LEU A CA 1
ATOM 538 C C . LEU A 1 69 ? 8.788 2.742 1.697 1.00 81.38 69 LEU A C 1
ATOM 540 O O . LEU A 1 69 ? 7.577 2.663 1.874 1.00 81.38 69 LEU A O 1
ATOM 544 N N . VAL A 1 70 ? 9.620 1.711 1.824 1.00 83.25 70 VAL A N 1
ATOM 545 C CA . VAL A 1 70 ? 9.185 0.329 2.045 1.00 83.25 70 VAL A CA 1
ATOM 546 C C . VAL A 1 70 ? 8.332 0.212 3.314 1.00 83.25 70 VAL A C 1
ATOM 548 O O . VAL A 1 70 ? 8.767 0.557 4.4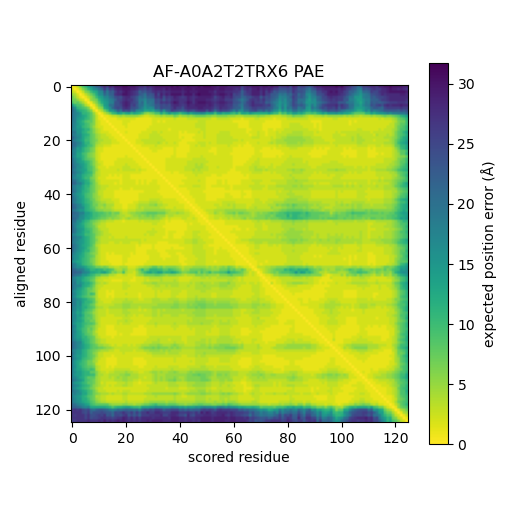10 1.00 83.25 70 VAL A O 1
ATOM 551 N N . VAL A 1 71 ? 7.124 -0.319 3.159 1.00 88.12 71 VAL A N 1
ATOM 552 C CA . VAL A 1 71 ? 6.269 -0.843 4.228 1.00 88.12 71 VAL A CA 1
ATOM 553 C C . VAL A 1 71 ? 6.621 -2.306 4.506 1.00 88.12 71 VAL A C 1
ATOM 555 O O . VAL A 1 71 ? 6.554 -2.738 5.653 1.00 88.12 71 VAL A O 1
ATOM 558 N N . SER A 1 72 ? 7.029 -3.082 3.502 1.00 95.12 72 SER A N 1
ATOM 559 C CA . SER A 1 72 ? 7.163 -4.539 3.561 1.00 95.12 72 SER A CA 1
ATOM 560 C C . SER A 1 72 ? 5.874 -5.210 4.064 1.00 95.12 72 SER A C 1
ATOM 562 O O . SER A 1 72 ? 5.862 -5.762 5.176 1.00 95.12 72 SER A O 1
ATOM 564 N N . PRO A 1 73 ? 4.756 -5.102 3.318 1.00 96.31 73 PRO A N 1
ATOM 565 C CA . PRO A 1 73 ? 3.441 -5.505 3.799 1.00 96.31 73 PRO A CA 1
ATOM 566 C C . PRO A 1 73 ? 3.318 -7.024 3.923 1.00 96.31 73 PRO A C 1
ATOM 568 O O . PRO A 1 73 ? 3.690 -7.775 3.034 1.00 96.31 73 PRO A O 1
ATOM 571 N N . SER A 1 74 ? 2.742 -7.500 5.023 1.00 94.00 74 SER A N 1
ATOM 572 C CA . SER A 1 74 ? 2.526 -8.932 5.260 1.00 94.00 74 SER A CA 1
ATOM 573 C C . SER A 1 74 ? 1.043 -9.253 5.446 1.00 94.00 74 SER A C 1
ATOM 575 O O . SER A 1 74 ? 0.266 -9.198 4.498 1.00 94.00 74 SER A O 1
ATOM 577 N N . GLY A 1 75 ? 0.631 -9.617 6.660 1.00 95.81 75 GLY A N 1
ATOM 578 C CA . GLY A 1 75 ? -0.771 -9.842 6.976 1.00 95.81 75 GLY A CA 1
ATOM 579 C C . GLY A 1 75 ? -1.580 -8.553 6.865 1.00 95.81 75 GLY A C 1
ATOM 580 O O . GLY A 1 75 ? -1.110 -7.470 7.213 1.00 95.81 75 GLY A O 1
ATOM 581 N N . MET A 1 76 ? -2.830 -8.676 6.427 1.00 96.75 76 MET A N 1
ATOM 582 C CA . MET A 1 76 ? -3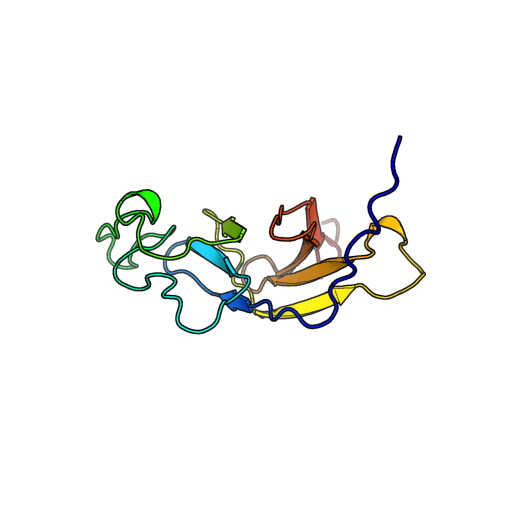.768 -7.564 6.468 1.00 96.75 76 MET A CA 1
ATOM 583 C C . MET A 1 76 ? -5.178 -8.016 6.832 1.00 96.75 76 MET A C 1
ATOM 585 O O . MET A 1 76 ? -5.562 -9.163 6.597 1.00 96.75 76 MET A O 1
ATOM 589 N N . THR A 1 77 ? -5.956 -7.108 7.415 1.00 95.94 77 THR A N 1
ATOM 590 C CA . THR A 1 77 ? -7.358 -7.354 7.759 1.00 95.94 77 THR A CA 1
ATOM 591 C C . THR A 1 77 ? -8.177 -6.074 7.705 1.00 95.94 77 THR A C 1
ATOM 593 O O . THR A 1 77 ? -7.670 -4.991 7.989 1.00 95.94 77 THR A O 1
ATOM 596 N N . PHE A 1 78 ? -9.464 -6.194 7.390 1.00 95.62 78 PHE A N 1
ATOM 597 C CA . PHE A 1 78 ? -10.397 -5.083 7.530 1.00 95.62 78 PHE A CA 1
ATOM 598 C C . PHE A 1 78 ? -10.810 -4.908 8.990 1.00 95.62 78 PHE A C 1
ATOM 600 O O . PHE A 1 78 ? -11.231 -5.858 9.657 1.00 95.62 78 PHE A O 1
ATOM 607 N N . TYR A 1 79 ? -10.751 -3.672 9.478 1.00 95.56 79 TYR A N 1
ATOM 608 C CA . TYR A 1 79 ? -11.287 -3.334 10.785 1.00 95.56 79 TYR A CA 1
ATOM 609 C C . TYR A 1 79 ? -12.820 -3.311 10.746 1.00 95.56 79 TYR A C 1
ATOM 611 O O . TYR A 1 79 ? -13.429 -2.512 10.035 1.00 95.56 79 TYR A O 1
ATOM 619 N N . THR A 1 80 ? -13.434 -4.191 11.537 1.00 93.19 80 THR A N 1
ATOM 620 C CA . THR A 1 80 ? -14.895 -4.377 11.623 1.00 93.19 80 THR A CA 1
ATOM 621 C C . THR A 1 80 ? -15.429 -4.276 13.056 1.00 93.19 80 THR A C 1
ATOM 623 O O . THR A 1 80 ? -16.598 -4.560 13.299 1.00 93.19 80 THR A O 1
ATOM 626 N N . GLY A 1 81 ? -14.590 -3.879 14.020 1.00 93.94 81 GLY A N 1
ATOM 627 C CA . GLY A 1 81 ? -14.953 -3.819 15.439 1.00 93.94 81 GLY A CA 1
ATOM 628 C C . GLY A 1 81 ? -15.626 -2.509 15.864 1.00 93.94 81 GLY A C 1
ATOM 629 O O . GLY A 1 81 ? -15.445 -1.465 15.252 1.00 93.94 81 GLY A O 1
ATOM 630 N N . ASP A 1 82 ? -16.353 -2.528 16.978 1.00 95.44 82 ASP A N 1
ATOM 631 C CA . ASP A 1 82 ? -17.101 -1.345 17.444 1.00 95.44 82 ASP A CA 1
ATOM 632 C C . ASP A 1 82 ? -16.298 -0.413 18.367 1.00 95.44 82 ASP A C 1
ATOM 634 O O . ASP A 1 82 ? -16.773 0.651 18.758 1.00 95.44 82 ASP A O 1
ATOM 638 N N . ARG A 1 83 ? -15.083 -0.814 18.763 1.00 97.19 83 ARG A N 1
ATOM 639 C CA . ARG A 1 83 ? -14.288 -0.087 19.769 1.00 97.19 83 ARG A CA 1
ATOM 640 C C . ARG A 1 83 ? -13.730 1.239 19.251 1.00 97.19 83 ARG A C 1
ATOM 642 O O . ARG A 1 83 ? -13.645 2.180 20.031 1.00 97.19 83 ARG A O 1
ATOM 649 N N . PHE A 1 84 ? -13.356 1.293 17.976 1.00 96.38 84 PHE A N 1
ATOM 650 C CA . PHE A 1 84 ? -12.799 2.467 17.303 1.00 96.38 84 PHE A CA 1
ATOM 651 C C . PHE A 1 84 ? -13.672 2.779 16.081 1.00 96.38 84 PHE A C 1
ATOM 653 O O . PHE A 1 84 ? -13.361 2.343 14.969 1.00 96.38 84 PHE A O 1
ATOM 660 N N . PRO A 1 85 ? -14.822 3.455 16.263 1.00 95.12 85 PRO A N 1
ATOM 661 C CA . PRO A 1 85 ? -15.752 3.740 15.170 1.00 95.12 85 PRO A CA 1
ATOM 662 C C . PRO A 1 85 ? -15.110 4.473 13.982 1.00 95.12 85 PRO A C 1
ATOM 664 O O . PRO A 1 85 ? -15.515 4.278 12.840 1.00 95.12 85 PRO A O 1
ATOM 667 N N . GLU A 1 86 ? -14.092 5.291 14.233 1.00 94.81 86 GLU A N 1
ATOM 668 C CA . GLU A 1 86 ? -13.319 6.028 13.234 1.00 94.81 86 GLU A CA 1
ATOM 669 C C . GLU A 1 86 ? -12.431 5.137 12.349 1.00 94.81 86 GLU A C 1
ATOM 671 O O . GLU A 1 86 ? -11.998 5.571 11.283 1.00 94.81 86 GLU A O 1
ATOM 676 N N . TRP A 1 87 ? -12.168 3.891 12.758 1.00 96.06 87 TRP A N 1
ATOM 677 C CA . TRP A 1 87 ? -11.395 2.922 11.974 1.00 96.06 87 TRP A CA 1
ATOM 678 C C . TRP A 1 87 ? -12.266 2.065 11.057 1.00 96.06 87 TRP A C 1
ATOM 680 O O . TRP A 1 87 ? -11.730 1.323 10.233 1.00 96.06 87 TRP A O 1
ATOM 690 N N . GLN A 1 88 ? -13.592 2.151 11.172 1.00 94.62 88 GLN A N 1
ATOM 691 C CA . GLN A 1 88 ? -14.516 1.368 10.354 1.00 94.62 88 GLN A CA 1
ATOM 692 C C . GLN A 1 88 ? -14.244 1.550 8.859 1.00 94.62 88 GLN A C 1
ATOM 694 O O . GLN A 1 88 ? -14.208 2.670 8.351 1.00 94.62 88 GLN A O 1
ATOM 699 N N . GLY A 1 89 ? -14.053 0.426 8.164 1.00 91.50 89 GLY A N 1
ATOM 700 C CA . GLY A 1 89 ? -13.707 0.400 6.742 1.00 91.50 89 GLY A CA 1
ATOM 701 C C . GLY A 1 89 ? -12.217 0.573 6.430 1.00 91.50 89 GLY A C 1
ATOM 702 O O . GLY A 1 89 ? -11.852 0.578 5.259 1.00 91.50 89 GLY A O 1
ATOM 703 N N . SER A 1 90 ? -11.346 0.681 7.438 1.00 96.69 90 SER A N 1
ATOM 704 C CA . SER A 1 90 ? -9.896 0.682 7.215 1.00 96.69 90 SER A CA 1
ATOM 705 C C . SER A 1 90 ? -9.357 -0.733 7.008 1.00 96.69 90 SER A C 1
ATOM 707 O O . SER A 1 90 ? -9.776 -1.669 7.695 1.00 96.69 90 SER A O 1
ATOM 709 N N . VAL A 1 91 ? -8.368 -0.873 6.129 1.00 96.88 91 VAL A N 1
ATOM 710 C CA . VAL A 1 91 ? -7.445 -2.012 6.119 1.00 96.88 91 VAL A CA 1
ATOM 711 C C . VAL A 1 91 ? -6.331 -1.731 7.125 1.00 96.88 91 VAL A C 1
ATOM 713 O O . VAL A 1 91 ? -5.773 -0.634 7.168 1.00 96.88 91 VAL A O 1
ATOM 716 N N . LEU A 1 92 ? -6.018 -2.723 7.950 1.00 97.44 92 LEU A N 1
ATOM 717 C CA . LEU A 1 92 ? -4.849 -2.751 8.821 1.00 97.44 92 LEU A CA 1
ATOM 718 C C . LEU A 1 92 ? -3.822 -3.686 8.191 1.00 97.44 92 LEU A C 1
ATOM 720 O O . LEU A 1 92 ? -4.144 -4.851 7.962 1.00 97.44 92 LEU A O 1
ATOM 724 N N . ILE A 1 93 ? -2.620 -3.187 7.919 1.00 97.81 93 ILE A N 1
ATOM 725 C CA . ILE A 1 93 ? -1.540 -3.918 7.244 1.00 97.81 93 ILE A CA 1
ATOM 726 C C . ILE A 1 93 ? -0.348 -4.007 8.197 1.00 97.81 93 ILE A C 1
ATOM 728 O O . ILE A 1 93 ? 0.090 -2.990 8.732 1.00 97.81 93 ILE A O 1
ATOM 732 N N . SER A 1 94 ? 0.195 -5.203 8.425 1.00 96.50 94 SER A N 1
ATOM 733 C CA . SER A 1 94 ? 1.428 -5.361 9.202 1.00 96.50 94 SER A CA 1
ATOM 734 C C . SER A 1 94 ? 2.666 -5.101 8.343 1.00 96.50 94 SER A C 1
ATOM 736 O O . SER A 1 94 ? 2.870 -5.760 7.322 1.00 96.50 94 SER A O 1
ATOM 738 N N . SER A 1 95 ? 3.508 -4.171 8.791 1.00 95.25 95 SER A N 1
ATOM 739 C CA . SER A 1 95 ? 4.803 -3.831 8.195 1.00 95.25 95 SER A CA 1
ATOM 740 C C . SER A 1 95 ? 5.922 -4.666 8.815 1.00 95.25 95 SER A C 1
ATOM 742 O O . SER A 1 95 ? 6.104 -4.641 10.034 1.00 95.25 95 SER A O 1
ATOM 744 N N . LEU A 1 96 ? 6.689 -5.390 7.991 1.00 92.69 96 LEU A N 1
ATOM 745 C CA . LEU A 1 96 ? 7.852 -6.142 8.481 1.00 92.69 96 LEU A CA 1
ATOM 746 C C . LEU A 1 96 ? 9.069 -5.247 8.742 1.00 92.69 96 LEU A C 1
ATOM 748 O O . LEU A 1 96 ? 9.786 -5.492 9.707 1.00 92.69 96 LEU A O 1
ATOM 752 N N . SER A 1 97 ? 9.311 -4.239 7.897 1.00 90.38 97 SER A N 1
ATOM 753 C CA . SER A 1 97 ? 10.502 -3.381 8.002 1.00 90.38 97 SER A CA 1
ATOM 754 C C . SER A 1 97 ? 10.449 -2.463 9.220 1.00 90.38 97 SER A C 1
ATOM 756 O O . SER A 1 97 ? 11.437 -2.356 9.940 1.00 90.38 97 SER A O 1
ATOM 758 N N . ASP A 1 98 ? 9.293 -1.840 9.461 1.00 88.62 98 ASP A N 1
ATOM 759 C CA . ASP A 1 98 ? 9.144 -0.809 10.495 1.00 88.62 98 ASP A CA 1
ATOM 760 C C . ASP A 1 98 ? 8.516 -1.347 11.789 1.00 88.62 98 ASP A C 1
ATOM 762 O O . ASP A 1 98 ? 8.399 -0.613 12.766 1.00 88.62 98 ASP A O 1
ATOM 766 N N . GLN A 1 99 ? 8.091 -2.618 11.810 1.00 92.75 99 GLN A N 1
ATOM 767 C CA . GLN A 1 99 ? 7.403 -3.242 12.949 1.00 92.75 99 GLN A CA 1
ATOM 768 C C . GLN A 1 99 ? 6.185 -2.428 13.434 1.00 92.75 99 GLN A C 1
ATOM 770 O O . GLN A 1 99 ? 5.959 -2.231 14.632 1.00 92.75 99 GLN A O 1
ATOM 775 N N . VAL A 1 100 ? 5.377 -1.952 12.483 1.00 95.00 100 VAL A N 1
ATOM 776 C CA . VAL A 1 100 ? 4.165 -1.157 12.737 1.00 95.00 100 VAL A CA 1
ATOM 777 C C . VAL A 1 100 ? 2.924 -1.772 12.091 1.00 95.00 100 VAL A C 1
ATOM 779 O O . VAL A 1 100 ? 3.008 -2.527 11.120 1.00 95.00 100 VAL A O 1
ATOM 782 N N . LEU A 1 101 ? 1.745 -1.417 12.604 1.00 96.31 101 LEU A N 1
ATOM 783 C CA . LEU A 1 101 ? 0.484 -1.532 11.873 1.00 96.31 101 LEU A CA 1
ATOM 784 C C . LEU A 1 101 ? 0.241 -0.246 11.084 1.00 96.31 101 LEU A C 1
ATOM 786 O O . LEU A 1 101 ? 0.136 0.832 11.665 1.00 96.31 101 LEU A O 1
ATOM 790 N N . VAL A 1 102 ? 0.113 -0.367 9.769 1.00 97.25 102 VAL A N 1
ATOM 791 C CA . VAL A 1 102 ? -0.292 0.722 8.879 1.00 97.25 102 VAL A CA 1
ATOM 792 C C . VAL A 1 102 ? -1.810 0.689 8.743 1.00 97.25 102 VAL A C 1
ATOM 794 O O . VAL A 1 102 ? -2.377 -0.347 8.386 1.00 97.25 102 VAL A O 1
ATOM 797 N N . ARG A 1 103 ? -2.485 1.807 9.027 1.00 97.62 103 ARG A N 1
ATOM 798 C CA . ARG A 1 103 ? -3.932 1.936 8.819 1.00 97.62 103 ARG A CA 1
ATOM 799 C C . ARG A 1 103 ? -4.226 2.721 7.550 1.00 97.62 103 ARG A C 1
ATOM 801 O O . ARG A 1 103 ? -3.818 3.874 7.411 1.00 97.62 103 ARG A O 1
ATOM 808 N N . VAL A 1 104 ? -5.019 2.108 6.678 1.00 97.69 104 VAL A N 1
ATOM 809 C CA . VAL A 1 104 ? -5.421 2.655 5.382 1.00 97.69 104 VAL A CA 1
ATOM 810 C C . VAL A 1 104 ? -6.951 2.657 5.289 1.00 97.69 104 VAL A C 1
ATOM 812 O O . VAL A 1 104 ? -7.549 1.602 5.068 1.00 97.69 104 VAL A O 1
ATOM 815 N N . PRO A 1 105 ? -7.627 3.799 5.506 1.00 96.44 105 PRO A N 1
ATOM 816 C CA . PRO A 1 105 ? -9.043 3.949 5.192 1.00 96.44 105 PRO A CA 1
ATOM 817 C C . PRO A 1 105 ? -9.312 3.694 3.711 1.00 96.44 105 PRO A C 1
ATOM 819 O O . PRO A 1 105 ? -8.563 4.176 2.862 1.00 96.44 105 PRO A O 1
ATOM 822 N N . ILE A 1 106 ? -10.395 2.971 3.425 1.00 94.19 106 ILE A N 1
ATOM 823 C CA . ILE A 1 106 ? -10.869 2.713 2.064 1.00 94.19 106 ILE A CA 1
ATOM 824 C C . ILE A 1 106 ? -12.180 3.467 1.831 1.00 94.19 106 ILE A C 1
ATOM 826 O O . ILE A 1 106 ? -13.139 3.290 2.590 1.00 94.19 106 ILE A O 1
ATOM 830 N N . ASP A 1 107 ? -12.237 4.270 0.767 1.00 88.38 107 ASP A N 1
ATOM 831 C CA . ASP A 1 107 ? -13.463 4.917 0.285 1.00 88.38 107 ASP A CA 1
ATOM 832 C C . ASP A 1 107 ? -13.685 4.599 -1.198 1.00 88.38 107 ASP A C 1
ATOM 834 O O . ASP A 1 107 ? -13.099 5.198 -2.095 1.00 88.38 107 ASP A O 1
ATOM 838 N N . GLY A 1 108 ? -14.527 3.600 -1.471 1.00 86.44 108 GLY A N 1
ATOM 839 C CA . GLY A 1 108 ? -14.690 3.085 -2.828 1.00 86.44 108 GLY A CA 1
ATOM 840 C C . GLY A 1 108 ? -13.419 2.383 -3.307 1.00 86.44 108 GLY A C 1
ATOM 841 O O . GLY A 1 108 ? -13.098 1.316 -2.791 1.00 86.44 108 GLY A O 1
ATOM 842 N N . GLU A 1 109 ? -12.759 2.972 -4.301 1.00 85.25 109 GLU A N 1
ATOM 843 C CA . GLU A 1 109 ? -11.480 2.510 -4.867 1.00 85.25 109 GLU A CA 1
ATOM 844 C C . GLU A 1 109 ? -10.295 3.338 -4.337 1.00 85.25 109 GLU A C 1
ATOM 846 O O . GLU A 1 109 ? -9.143 2.982 -4.571 1.00 85.25 109 GLU A O 1
ATOM 851 N N . ASP A 1 110 ? -10.569 4.415 -3.590 1.00 88.50 110 ASP A N 1
ATOM 852 C CA . ASP A 1 110 ? -9.543 5.295 -3.045 1.00 88.50 110 ASP A CA 1
ATOM 853 C C . ASP A 1 110 ? -8.976 4.725 -1.736 1.00 88.50 110 ASP A C 1
ATOM 855 O O . ASP A 1 110 ? -9.713 4.277 -0.847 1.00 88.50 110 ASP A O 1
ATOM 859 N N . ALA A 1 111 ? -7.650 4.790 -1.604 1.00 94.69 111 ALA A N 1
ATOM 860 C CA . ALA A 1 111 ? -6.902 4.381 -0.422 1.00 94.69 111 ALA A CA 1
ATOM 861 C C . ALA A 1 111 ? -5.875 5.458 -0.043 1.00 94.69 111 ALA A C 1
ATOM 863 O O . ALA A 1 111 ? -5.246 6.082 -0.895 1.00 94.69 111 ALA A O 1
ATOM 864 N N . THR A 1 112 ? -5.689 5.717 1.251 1.00 94.62 112 THR A N 1
ATOM 865 C CA . THR A 1 112 ? -4.676 6.671 1.734 1.00 94.62 112 THR A CA 1
ATOM 866 C C . THR A 1 112 ? -4.129 6.205 3.076 1.00 94.62 112 THR A C 1
ATOM 868 O O . THR A 1 112 ? -4.903 5.861 3.964 1.00 94.62 112 THR A O 1
ATOM 871 N N . GLU A 1 113 ? -2.807 6.181 3.257 1.00 95.88 113 GLU A N 1
ATOM 872 C CA . GLU A 1 113 ? -2.222 5.903 4.573 1.00 95.88 113 GLU A CA 1
ATOM 873 C C . GLU A 1 113 ? -2.624 7.008 5.557 1.00 95.88 113 GLU A C 1
ATOM 875 O O . GLU A 1 113 ? -2.379 8.190 5.318 1.00 95.88 113 GLU A O 1
ATOM 880 N N . GLN A 1 114 ? -3.243 6.619 6.672 1.00 97.06 114 GLN A N 1
ATOM 881 C CA . GLN A 1 114 ? -3.723 7.562 7.679 1.00 97.06 114 GLN A CA 1
ATOM 882 C C . GLN A 1 114 ? -2.829 7.613 8.918 1.00 97.06 114 GLN A C 1
ATOM 884 O O . GLN A 1 114 ? -2.692 8.683 9.513 1.00 97.06 114 GLN A O 1
ATOM 889 N N . GLU A 1 115 ? -2.269 6.476 9.335 1.00 95.31 115 GLU A N 1
ATOM 890 C CA . GLU A 1 115 ? -1.366 6.395 10.485 1.00 95.31 115 GLU A CA 1
ATOM 891 C C . GLU A 1 115 ? -0.528 5.108 10.487 1.00 95.31 115 GLU A C 1
ATOM 893 O O . GLU A 1 115 ? -0.925 4.088 9.915 1.00 95.31 115 GLU A O 1
ATOM 898 N N . ARG A 1 116 ? 0.606 5.162 11.199 1.00 95.56 116 ARG A N 1
ATOM 899 C CA . ARG A 1 116 ? 1.439 4.014 11.576 1.00 95.56 116 ARG A CA 1
ATOM 900 C C . ARG A 1 116 ? 1.425 3.860 13.092 1.00 95.56 116 ARG A C 1
ATOM 902 O O . ARG A 1 116 ? 1.695 4.819 13.810 1.00 95.56 116 ARG A O 1
ATOM 909 N N . ILE A 1 117 ? 1.126 2.657 13.566 1.00 95.75 117 ILE A N 1
ATOM 910 C CA . ILE A 1 117 ? 1.007 2.327 14.987 1.00 95.75 117 ILE A CA 1
ATOM 911 C C . ILE A 1 117 ? 2.143 1.361 15.348 1.00 95.75 117 ILE A C 1
ATOM 913 O O . ILE A 1 117 ? 2.137 0.234 14.846 1.00 95.75 117 ILE A O 1
ATOM 917 N N . PRO A 1 118 ? 3.108 1.760 16.195 1.00 94.81 118 PRO A N 1
ATOM 918 C CA . PRO A 1 118 ? 4.174 0.871 16.652 1.00 94.81 118 PRO A CA 1
ATOM 919 C C . PRO A 1 118 ? 3.623 -0.393 17.319 1.00 94.81 118 PRO A C 1
ATOM 921 O O . PRO A 1 118 ? 2.689 -0.318 18.118 1.00 94.81 118 PRO A O 1
ATOM 924 N N . MET A 1 119 ? 4.181 -1.561 16.983 1.00 87.88 119 MET A N 1
ATOM 925 C CA . MET A 1 119 ? 3.797 -2.827 17.626 1.00 87.88 119 MET A CA 1
ATOM 926 C C . MET A 1 119 ? 4.489 -3.038 18.974 1.00 87.88 119 MET A C 1
ATOM 928 O O . MET A 1 119 ? 3.966 -3.754 19.828 1.00 87.88 119 MET A O 1
ATOM 932 N N . GLU A 1 120 ? 5.646 -2.415 19.169 1.00 85.25 120 GLU A N 1
ATOM 933 C CA . GLU A 1 120 ? 6.339 -2.372 20.450 1.00 85.25 120 GLU A CA 1
ATOM 934 C C . GLU A 1 120 ? 6.202 -0.968 21.043 1.00 85.25 120 GLU A C 1
ATOM 936 O O . GLU A 1 120 ? 6.301 0.033 20.331 1.00 85.25 120 GLU A O 1
ATOM 941 N N . GLU A 1 121 ? 5.954 -0.887 22.353 1.00 66.56 121 GLU A N 1
ATOM 942 C CA . GLU A 1 121 ? 6.076 0.385 23.059 1.00 66.56 121 GLU A CA 1
ATOM 943 C C . GLU A 1 121 ? 7.543 0.814 23.017 1.00 66.56 121 GLU A C 1
ATOM 945 O O . GLU A 1 121 ? 8.437 0.039 23.366 1.00 66.56 121 GLU A O 1
ATOM 950 N N . GLU A 1 122 ? 7.786 2.056 22.604 1.00 61.03 122 GLU A N 1
ATOM 951 C CA . GLU A 1 122 ? 9.090 2.691 22.718 1.00 61.03 122 GLU A CA 1
ATOM 952 C C . GLU A 1 122 ? 9.456 2.699 24.210 1.00 61.03 122 GLU A C 1
ATOM 954 O O . GLU A 1 122 ? 8.955 3.512 24.989 1.00 61.03 122 GLU A O 1
ATOM 959 N N . GLN A 1 123 ? 10.263 1.730 24.651 1.00 52.03 123 GLN A N 1
ATOM 960 C CA . GLN A 1 123 ? 10.777 1.745 26.012 1.00 52.03 123 GLN A CA 1
ATOM 961 C C . GLN A 1 123 ? 11.719 2.936 26.107 1.00 52.03 123 GLN A C 1
ATOM 963 O O . GLN A 1 123 ? 12.857 2.877 25.638 1.00 52.03 123 GLN A O 1
ATOM 968 N N . SER A 1 124 ? 11.211 4.023 26.684 1.00 53.31 124 SER A N 1
ATOM 969 C CA . SER A 1 124 ? 11.962 5.219 27.030 1.00 53.31 124 SER A CA 1
ATOM 970 C C . SER A 1 124 ? 13.282 4.805 27.676 1.00 53.31 124 SER A C 1
ATOM 972 O O . SER A 1 124 ? 13.292 4.237 28.772 1.00 53.31 124 SER A O 1
ATOM 974 N N . ARG A 1 125 ? 14.385 5.044 26.971 1.00 49.34 125 ARG A N 1
ATOM 975 C CA . ARG A 1 125 ? 15.735 4.868 27.500 1.00 49.34 125 ARG A CA 1
ATOM 976 C C . ARG A 1 125 ? 16.191 6.122 28.231 1.00 49.34 125 ARG A C 1
ATOM 978 O O . ARG A 1 125 ? 15.809 7.229 27.790 1.00 49.34 125 ARG A O 1
#

Foldseek 3Di:
DDDPPQPPPPDFDWDWDDDAQFQTAIARDDPPAAQQPPQAGLHAHPVRHRRHHCVVPVRHDHGLDGTRHAQQWDDKDQDDDPPCPVLHQWIWTQGPPQQWTFTWHDRPSHTDTDDTGHPDDPPDD

Radius of gyration: 16.23 Å; Cα contacts (8 Å, |Δi|>4): 241; chains: 1; bounding box: 49×27×48 Å

Secondary structure (DSSP, 8-state):
---------SS---EEE--SBS-EEEE---TT----TTT--SSB-TTSPPPPPGGG-TTS---SEEESS---EEEEEE---SS-GGGTTEEEEEETTT-EEEEEEEETTEE---EEEESS-----

pLDDT: mean 89.04, std 15.19, range [36.66, 98.12]